Protein AF-X1SWB1-F1 (afdb_monomer)

Foldseek 3Di:
DVVVVVVVVVVVVVVVCVVCVPPPPVDLPVVVCLVCVLVVVLVCCCPPVVDDSVQKDWDDWDDPDSPDIDTDIHGDDDPVRVVVVVVVVVVVVVVVVPD

Secondary structure (DSSP, 8-state):
--HHHHHHHHHHHHHHHHHHTT------HHHHHHHHHHHHHHHHHHHHH---TTSEEEEEEEE-SSS-EEEEEEE---HHHHHHHHHHHHHHHHHHTT-

pLDDT: mean 78.05, std 12.48, range [40.94, 92.06]

Solvent-accessible surface area (backbon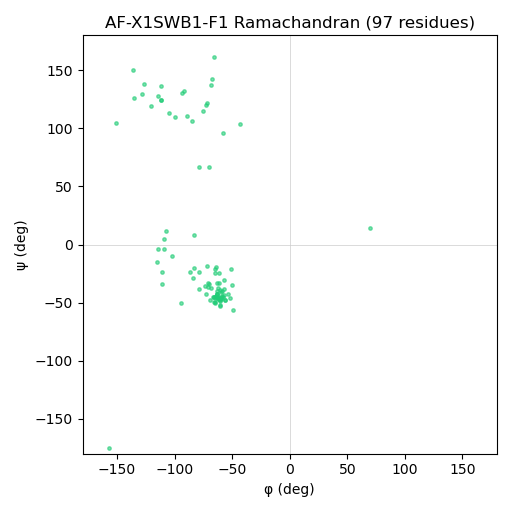e atoms only — not comparable to full-atom values): 5964 Å² total; per-residue (Å²): 124,61,67,58,52,54,51,47,53,49,50,54,50,52,53,51,50,64,77,43,73,84,55,90,57,81,78,58,60,45,59,58,44,65,74,44,40,67,63,51,49,41,52,47,38,35,76,76,67,69,43,64,59,83,34,55,40,81,74,47,80,46,78,78,51,83,87,41,73,49,73,40,71,48,73,57,73,50,74,68,56,45,50,55,49,48,54,50,54,52,58,51,50,69,60,61,79,72,118

Sequence (99 aa):
MFSDFKERIRKEWEQFKLKNQKRIIQKTYSTFFFQYFHNYLKFYLQNFCGFDTNSLKLVAKEKISDDHLFLEYSYYLSPEEMEFFNEFAESFKDTSDGV

Mean predicted aligned error: 12.93 Å

Structure (mmCIF, N/CA/C/O backbone):
data_AF-X1SWB1-F1
#
_entry.id   AF-X1SWB1-F1
#
loop_
_atom_site.group_PDB
_atom_site.id
_atom_site.type_symbol
_atom_site.label_atom_id
_atom_site.label_alt_id
_atom_site.label_comp_id
_atom_site.label_asym_id
_atom_site.label_entity_id
_atom_site.label_seq_id
_atom_site.pdbx_PDB_ins_code
_atom_site.Cartn_x
_atom_site.Cartn_y
_atom_site.Cartn_z
_atom_site.occupancy
_atom_site.B_iso_or_equiv
_atom_site.auth_seq_id
_atom_site.auth_comp_id
_atom_site.auth_asym_id
_atom_site.auth_atom_id
_atom_site.pdbx_PDB_model_num
ATOM 1 N N . MET A 1 1 ? 19.038 5.942 7.014 1.00 60.53 1 MET A N 1
ATOM 2 C CA . MET A 1 1 ? 17.938 5.014 7.389 1.00 60.53 1 MET A CA 1
ATOM 3 C C . MET A 1 1 ? 16.658 5.175 6.559 1.00 60.53 1 MET A C 1
ATOM 5 O O . MET A 1 1 ? 16.056 4.164 6.239 1.00 60.53 1 MET A O 1
ATOM 9 N N . PHE A 1 2 ? 16.256 6.379 6.128 1.00 64.06 2 PHE A N 1
ATOM 10 C CA . PHE A 1 2 ? 15.166 6.551 5.141 1.00 64.06 2 PHE A CA 1
ATOM 11 C C . PHE A 1 2 ? 15.662 7.072 3.777 1.00 64.06 2 PHE A C 1
ATOM 13 O O . PHE A 1 2 ? 15.193 6.641 2.724 1.00 64.06 2 PHE A O 1
ATOM 20 N N . SER A 1 3 ? 16.690 7.926 3.796 1.00 77.19 3 SER A N 1
ATOM 21 C CA . SER A 1 3 ? 17.454 8.355 2.615 1.00 77.19 3 SER A CA 1
ATOM 22 C C . SER A 1 3 ? 17.962 7.170 1.797 1.00 77.19 3 SER A C 1
ATOM 24 O O . SER A 1 3 ? 17.783 7.131 0.586 1.00 77.19 3 SER A O 1
ATOM 26 N N . ASP A 1 4 ? 18.525 6.172 2.474 1.00 77.38 4 ASP A N 1
ATOM 27 C CA . ASP A 1 4 ? 19.163 5.020 1.833 1.00 77.38 4 ASP A CA 1
ATOM 28 C C . ASP A 1 4 ? 18.125 4.104 1.182 1.00 77.38 4 ASP A C 1
ATOM 30 O O . ASP A 1 4 ? 18.371 3.531 0.126 1.00 77.38 4 ASP A O 1
ATOM 34 N N . PHE A 1 5 ? 16.931 4.018 1.774 1.00 69.44 5 PHE A N 1
ATOM 35 C CA . PHE A 1 5 ? 15.802 3.287 1.209 1.00 69.44 5 PHE A CA 1
ATOM 36 C C . PHE A 1 5 ? 15.247 3.982 -0.039 1.00 69.44 5 PHE A C 1
ATOM 38 O O . PHE A 1 5 ? 15.095 3.331 -1.073 1.00 69.44 5 PHE A O 1
ATOM 45 N N . LYS A 1 6 ? 15.020 5.307 0.014 1.00 73.94 6 LYS A N 1
ATOM 46 C CA . LYS A 1 6 ? 14.632 6.087 -1.176 1.00 73.94 6 LYS A CA 1
ATOM 47 C C . LYS A 1 6 ? 15.665 5.949 -2.281 1.00 73.94 6 LYS A C 1
ATOM 49 O O . LYS A 1 6 ? 15.302 5.766 -3.438 1.00 73.94 6 LYS A O 1
ATOM 54 N N . GLU A 1 7 ? 16.941 6.019 -1.922 1.00 87.19 7 GLU A N 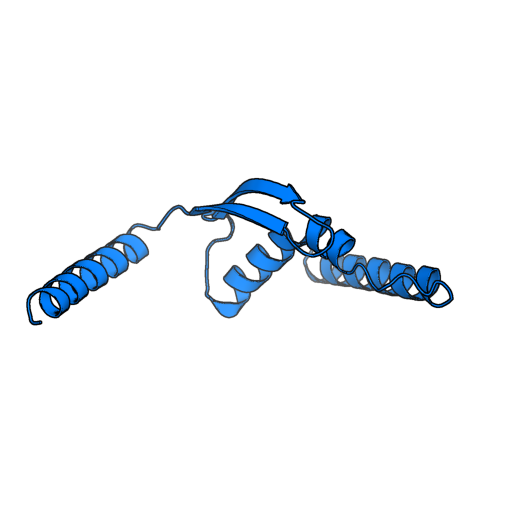1
ATOM 55 C CA . GLU A 1 7 ? 18.023 5.953 -2.891 1.00 87.19 7 GLU A CA 1
ATOM 56 C C . GLU A 1 7 ? 18.159 4.555 -3.495 1.00 87.19 7 GLU A C 1
ATOM 58 O O . GLU A 1 7 ? 18.432 4.423 -4.688 1.00 87.19 7 GLU A O 1
ATOM 63 N N . ARG A 1 8 ? 17.880 3.504 -2.717 1.00 80.75 8 ARG A N 1
ATOM 64 C CA . ARG A 1 8 ? 17.800 2.135 -3.229 1.00 80.75 8 ARG A CA 1
ATOM 65 C C . ARG A 1 8 ? 16.640 1.965 -4.207 1.00 80.75 8 ARG A C 1
ATOM 67 O O . ARG A 1 8 ? 16.876 1.510 -5.322 1.00 80.75 8 ARG A O 1
ATOM 74 N N . ILE A 1 9 ? 15.433 2.407 -3.844 1.00 73.81 9 ILE A N 1
ATOM 75 C CA . ILE A 1 9 ? 14.265 2.374 -4.741 1.00 73.81 9 ILE A CA 1
ATOM 76 C C . ILE A 1 9 ? 14.542 3.172 -6.014 1.00 73.81 9 ILE A C 1
ATOM 78 O O . ILE A 1 9 ? 14.260 2.700 -7.113 1.00 73.81 9 ILE A O 1
ATOM 82 N N . ARG A 1 10 ? 15.135 4.364 -5.889 1.00 79.62 10 ARG A N 1
ATOM 83 C CA . ARG A 1 10 ? 15.492 5.203 -7.036 1.00 79.62 10 ARG A CA 1
ATOM 84 C C . ARG A 1 10 ? 16.458 4.477 -7.967 1.00 79.62 10 ARG A C 1
ATOM 86 O O . ARG A 1 10 ? 16.225 4.441 -9.169 1.00 79.62 10 ARG A O 1
ATOM 93 N N . LYS A 1 11 ? 17.506 3.851 -7.426 1.00 88.38 11 LYS A N 1
ATOM 94 C CA . LYS A 1 11 ? 18.476 3.075 -8.216 1.00 88.38 11 LYS A CA 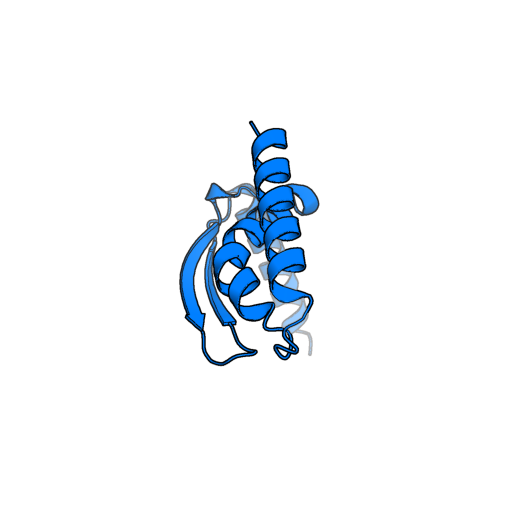1
ATOM 95 C C . LYS A 1 11 ? 17.840 1.864 -8.895 1.00 88.38 11 LYS A C 1
ATOM 97 O O . LYS A 1 11 ? 18.080 1.650 -10.081 1.00 88.38 11 LYS A O 1
ATOM 102 N N . GLU A 1 12 ? 17.017 1.101 -8.179 1.00 80.44 12 GLU A N 1
ATOM 103 C CA . GLU A 1 12 ? 16.277 -0.038 -8.736 1.00 80.44 12 GLU A CA 1
ATOM 104 C C . GLU A 1 12 ? 15.334 0.416 -9.867 1.00 80.44 12 GLU A C 1
ATOM 106 O O . GLU A 1 12 ? 15.270 -0.219 -10.922 1.00 80.44 12 GLU A O 1
ATOM 111 N N . TRP A 1 13 ? 14.686 1.572 -9.701 1.00 76.12 13 TRP A N 1
ATOM 112 C CA . TRP A 1 13 ? 13.817 2.186 -10.703 1.00 76.12 13 TRP A CA 1
ATOM 113 C C . TRP A 1 13 ? 14.567 2.644 -11.959 1.00 76.12 13 TRP A C 1
ATOM 115 O O . TRP A 1 13 ? 14.135 2.369 -13.080 1.00 76.12 13 TRP A O 1
ATOM 125 N N . GLU A 1 14 ? 15.715 3.305 -11.800 1.00 84.94 14 GLU A N 1
ATOM 126 C CA . GLU A 1 14 ? 16.550 3.713 -12.935 1.00 84.94 14 GLU A CA 1
ATOM 127 C C . GLU A 1 14 ? 17.080 2.502 -13.712 1.00 84.94 14 GLU A C 1
ATOM 129 O O . GLU A 1 14 ? 17.011 2.472 -14.943 1.00 84.94 14 GLU A O 1
ATOM 134 N N . GLN A 1 15 ? 17.534 1.458 -13.012 1.00 82.62 15 GLN A N 1
ATOM 135 C CA . GLN A 1 15 ? 17.975 0.216 -13.651 1.00 82.62 15 GLN A CA 1
ATOM 136 C C . GLN A 1 15 ? 16.837 -0.489 -14.393 1.00 82.62 15 GLN A C 1
ATOM 138 O O . GLN A 1 15 ? 17.045 -1.003 -15.495 1.00 82.62 15 GLN A O 1
ATOM 143 N N . PHE A 1 16 ? 15.635 -0.501 -13.817 1.00 74.44 16 PHE A N 1
ATOM 144 C CA . PHE A 1 16 ? 14.448 -1.038 -14.469 1.00 74.44 16 PHE A CA 1
ATOM 145 C C . PHE A 1 16 ? 14.118 -0.271 -15.757 1.00 74.44 16 PHE A C 1
ATOM 147 O O . PHE A 1 16 ? 13.914 -0.897 -16.798 1.00 74.44 16 PHE A O 1
ATOM 154 N N . LYS A 1 17 ? 14.131 1.068 -15.730 1.00 74.19 17 LYS A N 1
ATOM 155 C CA . LYS A 1 17 ? 13.896 1.897 -16.924 1.00 74.19 17 LYS A CA 1
ATOM 156 C C . LYS A 1 17 ? 14.931 1.626 -18.015 1.00 74.19 17 LYS A C 1
ATOM 158 O O . LYS A 1 17 ? 14.545 1.379 -19.155 1.00 74.19 17 LYS A O 1
ATOM 163 N N . LEU A 1 18 ? 16.220 1.607 -17.667 1.00 80.50 18 LEU A N 1
ATOM 164 C CA . LEU A 1 18 ? 17.315 1.345 -18.609 1.00 80.50 18 LEU A CA 1
ATOM 165 C C . LEU A 1 18 ? 17.190 -0.033 -19.271 1.00 80.50 18 LEU A C 1
ATOM 167 O O . LEU A 1 18 ? 17.296 -0.145 -20.491 1.00 80.50 18 LEU A O 1
ATOM 171 N N . LYS A 1 19 ? 16.893 -1.081 -18.490 1.00 72.38 19 LYS A N 1
ATOM 172 C CA . LYS A 1 19 ? 16.719 -2.450 -19.009 1.00 72.38 19 LYS A CA 1
ATOM 173 C C . LYS A 1 19 ? 15.512 -2.601 -19.941 1.00 72.38 19 LYS A C 1
ATOM 175 O O . LYS A 1 19 ? 15.510 -3.498 -20.779 1.00 72.38 19 LYS A O 1
ATOM 180 N N . ASN A 1 20 ? 14.501 -1.741 -19.815 1.00 65.56 20 ASN A N 1
ATOM 181 C CA . ASN A 1 20 ? 13.242 -1.858 -20.554 1.00 65.56 20 ASN A CA 1
ATOM 182 C C . ASN A 1 20 ? 13.045 -0.780 -21.638 1.00 65.56 20 ASN A C 1
ATOM 184 O O . ASN A 1 20 ? 12.016 -0.787 -22.301 1.00 65.56 20 ASN A O 1
ATOM 188 N N . GLN A 1 21 ? 14.033 0.090 -21.895 1.00 66.94 21 GLN A N 1
ATOM 189 C CA . GLN A 1 21 ? 13.952 1.164 -22.904 1.00 66.94 21 GLN A CA 1
ATOM 190 C C . GLN A 1 21 ? 13.651 0.686 -24.338 1.00 66.94 21 GLN A C 1
ATOM 192 O O . GLN A 1 21 ? 13.047 1.427 -25.106 1.00 66.94 21 GLN A O 1
ATOM 197 N N . LYS A 1 22 ? 14.077 -0.529 -24.715 1.00 59.34 22 LYS A N 1
ATOM 198 C CA . LYS A 1 22 ? 13.926 -1.076 -26.083 1.00 59.34 22 LYS A CA 1
ATOM 199 C C . LYS A 1 22 ? 12.791 -2.086 -26.235 1.00 59.34 22 LYS A C 1
ATOM 201 O O . LYS A 1 22 ? 12.466 -2.494 -27.346 1.00 59.34 22 LYS A O 1
ATOM 206 N N . ARG A 1 23 ? 12.208 -2.524 -25.124 1.00 54.50 23 ARG A N 1
ATOM 207 C CA . ARG A 1 23 ? 11.075 -3.438 -25.124 1.00 54.50 23 ARG A CA 1
ATOM 208 C C . ARG A 1 23 ? 9.822 -2.576 -25.183 1.00 54.50 23 ARG A C 1
ATOM 210 O O . ARG A 1 23 ? 9.497 -1.917 -24.200 1.00 54.50 23 ARG A O 1
ATOM 217 N N . ILE A 1 24 ? 9.097 -2.602 -26.301 1.00 51.81 24 ILE A N 1
ATOM 218 C CA . ILE A 1 24 ? 7.690 -2.174 -26.322 1.00 51.81 24 ILE A CA 1
ATOM 219 C C . ILE A 1 24 ? 6.902 -3.249 -25.555 1.00 51.81 24 ILE A C 1
ATOM 221 O O . ILE A 1 24 ? 6.162 -4.044 -26.118 1.00 51.81 24 ILE A O 1
ATOM 225 N N . ILE A 1 25 ? 7.148 -3.342 -24.248 1.00 50.31 25 ILE A N 1
ATOM 226 C CA . ILE A 1 25 ? 6.206 -3.934 -23.316 1.00 50.31 25 ILE A CA 1
ATOM 227 C C . ILE A 1 25 ? 5.155 -2.847 -23.173 1.00 50.31 25 ILE A C 1
ATOM 229 O O . ILE A 1 25 ? 5.465 -1.746 -22.712 1.00 50.31 25 ILE A O 1
ATOM 233 N N . GLN A 1 26 ? 3.939 -3.129 -23.622 1.00 48.81 26 GLN A N 1
ATOM 234 C CA . GLN A 1 26 ? 2.739 -2.408 -23.213 1.00 48.81 26 GLN A CA 1
ATOM 235 C C . GLN A 1 26 ? 2.852 -2.224 -21.694 1.00 48.81 26 GLN A C 1
ATOM 237 O O . GLN A 1 26 ? 2.842 -3.208 -20.965 1.00 48.81 26 GLN A O 1
ATOM 242 N N . LYS A 1 27 ? 3.204 -1.013 -21.242 1.00 47.56 27 LYS A N 1
ATOM 243 C CA . LYS A 1 27 ? 3.910 -0.801 -19.970 1.00 47.56 27 LYS A CA 1
ATOM 244 C C . LYS A 1 27 ? 3.120 -1.369 -18.790 1.00 47.56 27 LYS A C 1
ATOM 246 O O . LYS A 1 27 ? 2.290 -0.677 -18.209 1.00 47.56 27 LYS A O 1
ATOM 251 N N . THR A 1 28 ? 3.437 -2.585 -18.366 1.00 51.94 28 THR A N 1
ATOM 252 C CA . THR A 1 28 ? 2.901 -3.180 -17.145 1.00 51.94 28 THR A CA 1
ATOM 253 C C . THR A 1 28 ? 3.660 -2.604 -15.953 1.00 51.94 28 THR A C 1
ATOM 255 O O . THR A 1 28 ? 4.387 -3.301 -15.245 1.00 51.94 28 THR A O 1
ATOM 258 N N . TYR A 1 29 ? 3.476 -1.299 -15.702 1.00 56.81 29 TYR A N 1
ATOM 259 C CA . TYR A 1 29 ? 3.692 -0.717 -14.372 1.00 56.81 29 TYR A CA 1
ATOM 260 C C . TYR A 1 29 ? 2.937 -1.528 -13.306 1.00 56.81 29 TYR A C 1
ATOM 262 O O . TYR A 1 29 ? 3.323 -1.519 -12.140 1.00 56.81 29 TYR A O 1
ATOM 270 N N . SER A 1 30 ? 1.919 -2.288 -13.723 1.00 62.69 30 SER A N 1
ATOM 271 C CA . SER A 1 30 ? 1.199 -3.269 -12.930 1.00 62.69 30 SER A CA 1
ATOM 272 C C . SER A 1 30 ? 2.093 -4.265 -12.199 1.00 62.69 30 SER A C 1
ATOM 274 O O . SER A 1 30 ? 1.762 -4.555 -11.066 1.00 62.69 30 SER A O 1
ATOM 276 N N . THR A 1 31 ? 3.243 -4.732 -12.707 1.00 71.00 31 THR A N 1
ATOM 277 C CA . THR A 1 31 ? 4.092 -5.659 -11.915 1.00 71.00 31 THR A CA 1
ATOM 278 C C . THR A 1 31 ? 4.810 -4.952 -10.765 1.00 71.00 31 THR A C 1
ATOM 280 O O . THR A 1 31 ? 4.865 -5.477 -9.653 1.0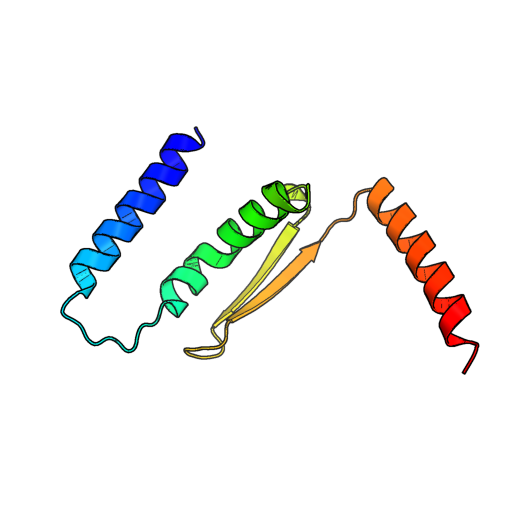0 71.00 31 THR A O 1
ATOM 283 N N . PHE A 1 32 ? 5.343 -3.752 -11.013 1.00 74.25 32 PHE A N 1
ATOM 284 C CA . PHE A 1 32 ? 5.982 -2.946 -9.972 1.00 74.25 32 PHE A CA 1
ATOM 285 C C . PHE A 1 32 ? 4.953 -2.526 -8.919 1.00 74.25 32 PHE A C 1
ATOM 287 O O . PHE A 1 32 ? 5.151 -2.763 -7.731 1.00 74.25 32 PHE A O 1
ATOM 294 N N . PHE A 1 33 ? 3.816 -1.970 -9.343 1.00 74.38 33 PHE A N 1
ATOM 295 C CA . PHE A 1 33 ? 2.750 -1.611 -8.415 1.00 74.38 33 PHE A CA 1
ATOM 296 C C . PHE A 1 33 ? 2.193 -2.841 -7.713 1.00 74.38 33 PHE A C 1
ATOM 298 O O . PHE A 1 33 ? 2.090 -2.820 -6.496 1.00 74.38 33 PHE A O 1
ATOM 305 N N . PHE A 1 34 ? 1.972 -3.950 -8.418 1.00 77.94 34 PHE A N 1
ATOM 306 C CA . PHE A 1 34 ? 1.626 -5.214 -7.782 1.00 77.94 34 PHE A CA 1
ATOM 307 C C . PHE A 1 34 ? 2.593 -5.499 -6.651 1.00 77.94 34 PHE A C 1
ATOM 309 O O . PHE A 1 34 ? 2.158 -5.580 -5.519 1.00 77.94 34 PHE A O 1
ATOM 316 N N . GLN A 1 35 ? 3.901 -5.539 -6.875 1.00 81.25 35 GLN A N 1
ATOM 317 C CA . GLN A 1 35 ? 4.855 -5.868 -5.817 1.00 81.25 35 GLN A CA 1
ATOM 318 C C . GLN A 1 35 ? 4.889 -4.843 -4.673 1.00 81.25 35 GLN A C 1
ATOM 320 O O . GLN A 1 35 ? 4.817 -5.250 -3.512 1.00 81.25 35 GLN A O 1
ATOM 325 N N . TYR A 1 36 ? 4.930 -3.545 -4.974 1.00 85.38 36 TYR A N 1
ATOM 326 C CA . TYR A 1 36 ? 5.315 -2.511 -4.007 1.00 85.38 36 TYR A CA 1
ATOM 327 C C . TYR A 1 36 ? 4.179 -1.596 -3.530 1.00 85.38 36 TYR A C 1
ATOM 329 O O . TYR A 1 36 ? 4.413 -0.781 -2.636 1.00 85.38 36 TYR A O 1
ATOM 337 N N . PHE A 1 37 ? 2.959 -1.724 -4.064 1.00 86.38 37 PHE A N 1
ATOM 338 C CA . PHE A 1 37 ? 1.858 -0.799 -3.766 1.00 86.38 37 PHE A CA 1
ATOM 339 C C . PHE A 1 37 ? 1.542 -0.707 -2.276 1.00 86.38 37 PHE A C 1
ATOM 341 O O . PHE A 1 37 ? 1.325 0.389 -1.784 1.00 86.38 37 PHE A O 1
ATOM 348 N N . HIS A 1 38 ? 1.600 -1.814 -1.530 1.00 89.56 38 HIS A N 1
ATOM 349 C CA . HIS A 1 38 ? 1.382 -1.785 -0.081 1.00 89.56 38 HIS A CA 1
ATOM 350 C C . HIS A 1 38 ? 2.335 -0.824 0.647 1.00 89.56 38 HIS A C 1
ATOM 352 O O . HIS A 1 38 ? 1.908 0.007 1.445 1.00 89.56 38 HIS A O 1
ATOM 358 N N . ASN A 1 39 ? 3.631 -0.911 0.340 1.00 88.75 39 ASN A N 1
ATOM 359 C CA . ASN A 1 39 ? 4.649 -0.070 0.967 1.00 88.75 39 ASN A CA 1
ATOM 360 C C . ASN A 1 39 ? 4.500 1.388 0.530 1.00 88.75 39 ASN A C 1
ATOM 362 O O . ASN A 1 39 ? 4.681 2.298 1.334 1.00 88.75 39 ASN A O 1
ATOM 366 N N . TYR A 1 40 ? 4.147 1.601 -0.739 1.00 87.50 40 TYR A N 1
ATOM 367 C CA . TYR A 1 40 ? 3.859 2.930 -1.263 1.00 87.50 40 TYR A CA 1
ATOM 368 C C . TYR A 1 40 ? 2.638 3.558 -0.576 1.00 87.50 40 TYR A C 1
ATOM 370 O O . TYR A 1 40 ? 2.708 4.706 -0.146 1.00 87.50 40 TYR A O 1
ATOM 378 N N . LEU A 1 41 ? 1.557 2.794 -0.407 1.00 88.00 41 LEU A N 1
ATOM 379 C CA . LEU A 1 41 ? 0.341 3.228 0.271 1.00 88.00 41 LEU A CA 1
ATOM 380 C C . LEU A 1 41 ? 0.616 3.569 1.738 1.00 88.00 41 LEU A C 1
ATOM 382 O O . LEU A 1 41 ? 0.235 4.645 2.184 1.00 88.00 41 LEU A O 1
ATOM 386 N N . LYS A 1 42 ? 1.337 2.706 2.469 1.00 89.12 42 LYS A N 1
ATOM 387 C CA . LYS A 1 42 ? 1.755 2.988 3.854 1.00 89.12 42 LYS A CA 1
ATOM 388 C C . LYS A 1 42 ? 2.545 4.283 3.955 1.00 89.12 42 LYS A C 1
ATOM 390 O O . LYS A 1 42 ? 2.250 5.123 4.798 1.00 89.12 42 LYS A O 1
ATOM 395 N N . PHE A 1 43 ? 3.521 4.456 3.068 1.00 88.06 43 PHE A N 1
ATOM 396 C CA . PHE A 1 43 ? 4.317 5.671 3.018 1.00 88.06 43 PHE A CA 1
ATOM 397 C C . PHE A 1 43 ? 3.447 6.909 2.757 1.00 88.06 43 PHE A C 1
ATOM 399 O O . PHE A 1 43 ? 3.589 7.913 3.452 1.00 88.06 43 PHE A O 1
ATOM 406 N N . TYR A 1 44 ? 2.534 6.837 1.787 1.00 87.50 44 TYR A N 1
ATOM 407 C CA . TYR A 1 44 ? 1.631 7.935 1.461 1.00 87.50 44 TYR A CA 1
ATOM 408 C C . TYR A 1 44 ? 0.737 8.312 2.651 1.00 87.50 44 TYR A C 1
ATOM 410 O O . TYR A 1 44 ? 0.748 9.464 3.078 1.00 87.50 44 TYR A O 1
ATOM 418 N N . LEU A 1 45 ? 0.032 7.341 3.235 1.00 86.25 45 LEU A N 1
ATOM 419 C CA . LEU A 1 45 ? -0.884 7.580 4.353 1.00 86.25 45 LEU A CA 1
ATOM 420 C C . LEU A 1 45 ? -0.158 8.174 5.565 1.00 86.25 45 LEU A C 1
ATOM 422 O O . LEU A 1 45 ? -0.640 9.130 6.166 1.00 86.25 45 LEU A O 1
ATOM 426 N N . GLN A 1 46 ? 1.041 7.684 5.877 1.00 86.62 46 GLN A N 1
ATOM 427 C CA . GLN A 1 46 ? 1.832 8.228 6.977 1.00 86.62 46 GLN A CA 1
ATOM 428 C C . GLN A 1 46 ? 2.248 9.685 6.742 1.00 86.62 46 GLN A C 1
ATOM 430 O O . GLN A 1 46 ? 2.172 10.507 7.648 1.00 86.62 46 GLN A O 1
ATOM 435 N N . ASN A 1 47 ? 2.714 10.014 5.534 1.00 86.81 47 ASN A N 1
ATOM 436 C CA . ASN A 1 47 ? 3.318 11.324 5.268 1.00 86.81 47 ASN A CA 1
ATOM 437 C C . ASN A 1 47 ? 2.287 12.408 4.950 1.00 86.81 47 ASN A C 1
ATOM 439 O O . ASN A 1 47 ? 2.559 13.578 5.201 1.00 86.81 47 ASN A O 1
ATOM 443 N N . PHE A 1 48 ? 1.141 12.037 4.379 1.00 85.50 48 PHE A N 1
ATOM 444 C CA . PHE A 1 48 ? 0.136 12.998 3.919 1.00 85.50 48 PHE A CA 1
ATOM 445 C C . PHE A 1 48 ? -1.144 12.986 4.751 1.00 85.50 48 PHE A C 1
ATOM 447 O O . PHE A 1 48 ? -1.836 13.997 4.786 1.00 85.50 48 PHE A O 1
ATOM 454 N N . CYS A 1 49 ? -1.448 11.878 5.429 1.00 81.50 49 CYS A N 1
ATOM 455 C CA . CYS A 1 49 ? -2.661 11.737 6.234 1.00 81.50 49 CYS A CA 1
ATOM 456 C C . CYS A 1 49 ? -2.362 11.588 7.733 1.00 81.50 49 CYS A C 1
ATOM 458 O O . CYS A 1 49 ? -3.296 11.520 8.520 1.00 81.50 49 CYS A O 1
ATOM 460 N N . GLY A 1 50 ? -1.086 11.523 8.137 1.00 79.12 50 GLY A N 1
ATOM 461 C CA . GLY A 1 50 ? -0.694 11.355 9.541 1.00 79.12 50 GLY A CA 1
ATOM 462 C C . GLY A 1 50 ? -1.002 9.971 10.123 1.00 79.12 50 GLY A C 1
ATOM 463 O O . GLY A 1 50 ? -0.946 9.806 11.335 1.00 79.12 50 GLY A O 1
ATOM 464 N N . PHE A 1 51 ? -1.313 8.983 9.277 1.00 82.12 51 PHE A N 1
ATOM 465 C CA . PHE A 1 51 ? -1.696 7.638 9.714 1.00 82.12 51 PHE A CA 1
ATOM 466 C C . PHE A 1 51 ? -0.534 6.888 10.372 1.00 82.12 51 PHE A C 1
ATOM 468 O O . PHE A 1 51 ? 0.597 6.901 9.868 1.00 82.12 51 PHE A O 1
ATOM 475 N N . ASP A 1 52 ? -0.835 6.116 11.418 1.00 83.81 52 ASP A N 1
ATOM 476 C CA . ASP A 1 52 ? 0.094 5.099 11.906 1.00 83.81 52 ASP A CA 1
ATOM 477 C C . ASP A 1 52 ? 0.140 3.912 10.930 1.00 83.81 52 ASP A C 1
ATOM 479 O O . ASP A 1 52 ? -0.838 3.213 10.661 1.00 83.81 52 ASP A O 1
ATOM 483 N N . THR A 1 53 ? 1.329 3.647 10.393 1.00 80.56 53 THR A N 1
ATOM 484 C CA . THR A 1 53 ? 1.574 2.519 9.487 1.00 80.56 53 THR A CA 1
ATOM 485 C C . THR A 1 53 ? 1.377 1.142 10.122 1.00 80.56 53 THR A C 1
ATOM 487 O O . THR A 1 53 ? 1.220 0.162 9.384 1.00 80.56 53 THR A O 1
ATOM 490 N N . ASN A 1 54 ? 1.400 1.043 11.454 1.00 84.69 54 ASN A N 1
ATOM 491 C CA . ASN A 1 54 ? 1.135 -0.201 12.177 1.00 84.69 54 ASN A CA 1
ATOM 492 C C . ASN A 1 54 ? -0.362 -0.508 12.269 1.00 84.69 54 ASN A C 1
ATOM 494 O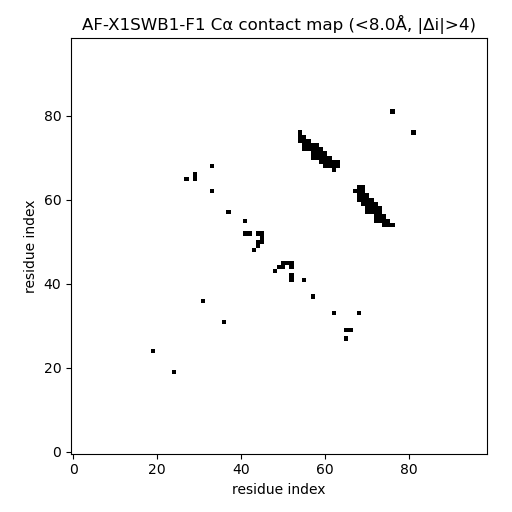 O . ASN A 1 54 ? -0.735 -1.678 12.353 1.00 84.69 54 ASN A O 1
ATOM 498 N N . SER A 1 55 ? -1.207 0.516 12.156 1.00 86.19 55 SER A N 1
ATOM 499 C CA . SER A 1 55 ? -2.662 0.380 12.162 1.00 86.19 55 SER A CA 1
ATOM 500 C C . SER A 1 55 ? -3.211 -0.243 10.880 1.00 86.19 55 SER A C 1
ATOM 502 O O . SER A 1 55 ? -4.320 -0.769 10.880 1.00 86.19 55 SER A O 1
ATOM 504 N N . LEU A 1 56 ? -2.440 -0.240 9.783 1.00 89.06 56 LEU A N 1
ATOM 505 C CA . LEU A 1 56 ? -2.849 -0.809 8.499 1.00 89.06 56 LEU A CA 1
ATOM 506 C C . LEU A 1 56 ? -2.165 -2.156 8.223 1.00 89.06 56 LEU A C 1
ATOM 508 O O . LEU A 1 56 ? -0.958 -2.237 7.948 1.00 89.06 56 LEU A O 1
ATOM 512 N N . LYS A 1 57 ? -2.960 -3.225 8.196 1.00 90.25 57 LYS A N 1
ATOM 513 C CA . LYS A 1 57 ? -2.505 -4.582 7.885 1.00 90.25 57 LYS A CA 1
ATOM 514 C C . LYS A 1 57 ? -3.082 -5.045 6.553 1.00 90.25 57 LYS A C 1
ATOM 516 O O . LYS A 1 57 ? -4.292 -5.068 6.370 1.00 90.25 57 LYS A O 1
ATOM 521 N N . LEU A 1 58 ? -2.207 -5.438 5.630 1.00 90.88 58 LEU A N 1
ATOM 522 C CA . LEU A 1 58 ? -2.617 -6.086 4.386 1.00 90.88 58 LEU A CA 1
ATOM 523 C C . LEU A 1 58 ? -3.094 -7.512 4.694 1.00 90.88 58 LEU A C 1
ATOM 525 O O . LEU A 1 58 ? -2.328 -8.302 5.246 1.00 90.88 58 LEU A O 1
ATOM 529 N N . VAL A 1 59 ? -4.341 -7.814 4.345 1.00 91.62 59 VAL A N 1
ATOM 530 C CA . VAL A 1 59 ? -4.979 -9.126 4.534 1.00 91.62 59 VAL A CA 1
ATOM 531 C C . VAL A 1 59 ? -4.845 -9.961 3.270 1.00 91.62 59 VAL A C 1
ATOM 533 O O . VAL A 1 59 ? -4.351 -11.084 3.328 1.00 91.62 59 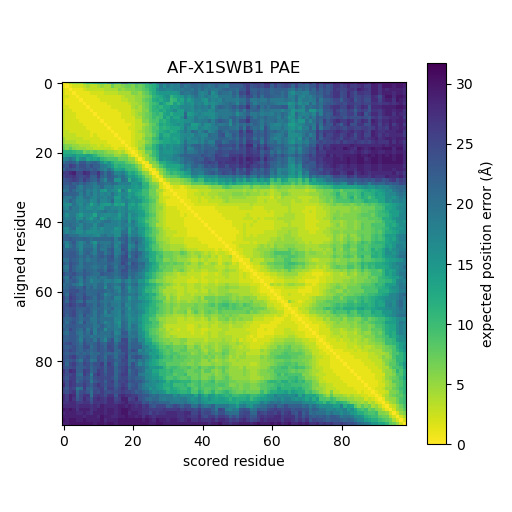VAL A O 1
ATOM 536 N N . ALA A 1 60 ? -5.216 -9.386 2.126 1.00 88.56 60 ALA A N 1
ATOM 537 C CA . ALA A 1 60 ? -5.193 -10.067 0.839 1.00 88.56 60 ALA A CA 1
ATOM 538 C C . ALA A 1 60 ? -4.605 -9.174 -0.251 1.00 88.56 60 ALA A C 1
ATOM 540 O O . ALA A 1 60 ? -4.688 -7.944 -0.204 1.00 88.56 60 ALA A O 1
ATOM 541 N N . LYS A 1 61 ? -3.985 -9.816 -1.239 1.00 90.06 61 LYS A N 1
ATOM 542 C CA . LYS A 1 61 ? -3.371 -9.160 -2.388 1.00 90.06 61 LYS A CA 1
ATOM 543 C C . LYS A 1 61 ? -3.417 -10.090 -3.585 1.00 90.06 61 LYS A C 1
ATOM 545 O O . LYS A 1 61 ? -2.618 -11.021 -3.681 1.00 90.06 61 LYS A O 1
ATOM 550 N N . GLU A 1 62 ? -4.318 -9.800 -4.508 1.00 86.12 62 GLU A N 1
ATOM 551 C CA . GLU A 1 62 ? -4.626 -10.680 -5.627 1.00 86.12 62 GLU A CA 1
ATOM 552 C C . GLU A 1 62 ? -4.558 -9.922 -6.948 1.00 86.12 62 GLU A C 1
ATOM 554 O O . GLU A 1 62 ? -5.131 -8.844 -7.113 1.00 86.12 62 GLU A O 1
ATOM 559 N N . LYS A 1 63 ? -3.827 -10.487 -7.913 1.00 83.00 63 LYS A N 1
ATOM 560 C CA . LYS A 1 63 ? -3.823 -9.979 -9.283 1.00 83.00 63 LYS A CA 1
ATOM 561 C C . LYS A 1 63 ? -5.020 -10.593 -10.005 1.00 83.00 63 LYS A C 1
ATOM 563 O O . LYS A 1 63 ? -4.978 -11.773 -10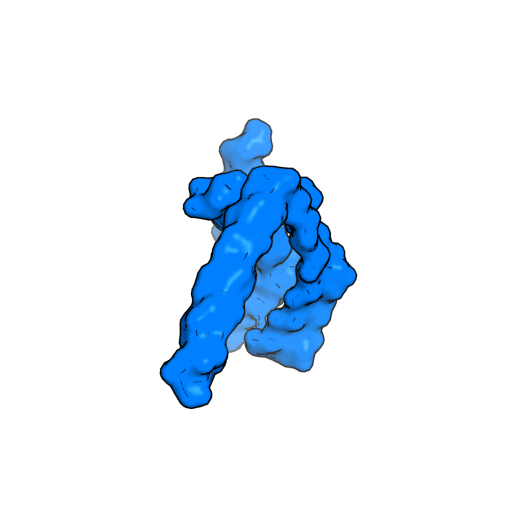.338 1.00 83.00 63 LYS A O 1
ATOM 568 N N . ILE A 1 64 ? -6.054 -9.791 -10.244 1.00 82.12 64 ILE A N 1
ATOM 569 C CA . ILE A 1 64 ? -7.271 -10.224 -10.943 1.00 82.12 64 ILE A CA 1
ATOM 570 C C . ILE A 1 64 ? -7.026 -10.257 -12.460 1.00 82.12 64 ILE A C 1
ATOM 572 O O . ILE A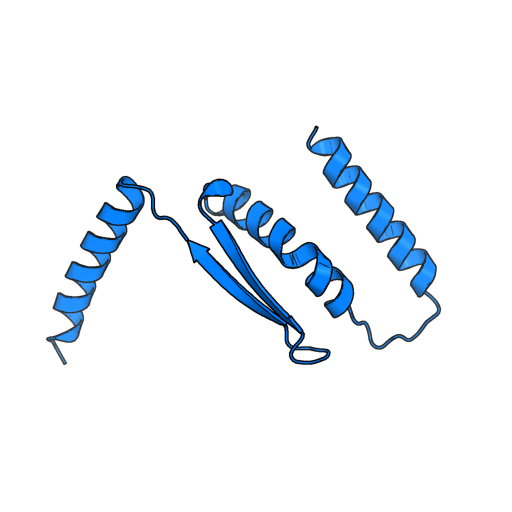 1 64 ? -7.470 -11.168 -13.152 1.00 82.12 64 ILE A O 1
ATOM 576 N N . SER A 1 65 ? -6.269 -9.288 -12.980 1.00 77.69 65 SER A N 1
ATOM 577 C CA . SER A 1 65 ? -5.894 -9.187 -14.396 1.00 77.69 65 SER A CA 1
ATOM 578 C C . SER A 1 65 ? -4.619 -8.351 -14.558 1.00 77.69 65 SER A C 1
ATOM 580 O O . SER A 1 65 ? -3.979 -7.962 -13.579 1.00 77.69 65 SER A O 1
ATOM 582 N N . ASP A 1 66 ? -4.204 -8.072 -15.795 1.00 69.38 66 ASP A N 1
ATOM 583 C CA . ASP A 1 66 ? -3.032 -7.227 -16.059 1.00 69.38 66 ASP A CA 1
ATOM 584 C C . ASP A 1 66 ? -3.193 -5.766 -15.617 1.00 69.38 66 ASP A C 1
ATOM 586 O O . ASP A 1 66 ? -2.185 -5.091 -15.383 1.00 69.38 66 ASP A O 1
ATOM 590 N N . ASP A 1 67 ? -4.433 -5.309 -15.461 1.00 73.62 67 ASP A N 1
ATOM 591 C CA . ASP A 1 67 ? -4.829 -3.956 -15.073 1.00 73.62 67 ASP A CA 1
ATOM 592 C C . ASP A 1 67 ? -5.550 -3.876 -13.714 1.00 73.62 67 ASP A C 1
ATOM 594 O O . ASP A 1 67 ? -5.599 -2.795 -13.130 1.00 73.62 67 ASP A O 1
ATOM 598 N N . HIS A 1 68 ? -6.029 -4.996 -13.160 1.00 75.38 68 HIS A N 1
ATOM 599 C CA . HIS A 1 68 ? -6.744 -5.020 -11.883 1.00 75.38 68 HIS A CA 1
ATOM 600 C C . HIS A 1 68 ? -5.945 -5.721 -10.781 1.00 75.38 68 HIS A C 1
ATOM 602 O O . HIS A 1 68 ? -5.565 -6.893 -10.878 1.00 75.38 68 HIS A O 1
ATOM 608 N N . LEU A 1 69 ? -5.745 -4.988 -9.687 1.00 82.25 69 LEU A N 1
ATOM 609 C CA . LEU A 1 69 ? -5.149 -5.468 -8.448 1.00 82.25 69 LEU A CA 1
ATOM 610 C C . LEU A 1 69 ? -6.152 -5.289 -7.313 1.00 82.25 69 LEU A C 1
ATOM 612 O O . LEU A 1 69 ? -6.533 -4.165 -6.993 1.00 82.25 69 LEU A O 1
ATOM 616 N N . PHE A 1 70 ? -6.537 -6.398 -6.696 1.00 84.75 70 PHE A N 1
ATOM 617 C CA . PHE A 1 70 ? -7.359 -6.404 -5.499 1.00 84.75 70 PHE A CA 1
ATOM 618 C C . PHE A 1 70 ? -6.469 -6.414 -4.254 1.00 84.75 70 PHE A C 1
ATOM 620 O O . PHE A 1 70 ? -5.514 -7.190 -4.157 1.00 84.75 70 PHE A O 1
ATOM 627 N N . LEU A 1 71 ? -6.769 -5.529 -3.307 1.00 90.00 71 LEU A N 1
ATOM 628 C CA . LEU A 1 71 ? -6.060 -5.399 -2.040 1.00 90.00 71 LEU A CA 1
ATOM 629 C C . LEU A 1 71 ? -7.091 -5.264 -0.931 1.00 90.00 71 LEU A C 1
ATOM 631 O O . LEU A 1 71 ? -7.922 -4.360 -0.971 1.00 90.00 71 LEU A O 1
ATOM 635 N N . GLU A 1 72 ? -6.988 -6.119 0.074 1.00 90.75 72 GLU A N 1
ATOM 636 C CA . GLU A 1 72 ? -7.834 -6.057 1.257 1.00 90.75 72 GLU A CA 1
ATOM 637 C C . GLU A 1 72 ? -6.998 -5.665 2.467 1.00 90.75 72 GLU A C 1
ATOM 639 O O . GLU A 1 72 ? -5.893 -6.178 2.675 1.00 90.75 72 GLU A O 1
ATOM 644 N N . TYR A 1 73 ? -7.538 -4.757 3.272 1.00 92.06 73 TYR A N 1
ATOM 645 C CA . TYR A 1 73 ? -6.872 -4.209 4.439 1.00 92.06 73 TYR A CA 1
ATOM 646 C C . TYR A 1 73 ? -7.742 -4.346 5.678 1.00 92.06 73 TYR A C 1
ATOM 648 O O . TYR A 1 73 ? -8.930 -4.041 5.647 1.00 92.06 73 TYR A O 1
ATOM 656 N N . SER A 1 74 ? -7.115 -4.714 6.790 1.00 91.25 74 SER A N 1
ATOM 657 C CA . SER A 1 74 ? -7.647 -4.422 8.115 1.00 91.25 74 SER A CA 1
ATOM 658 C C . SER A 1 74 ? -7.034 -3.117 8.598 1.00 91.25 74 SER A C 1
ATOM 660 O O . SER A 1 74 ? -5.809 -2.952 8.549 1.00 91.25 74 SER A O 1
ATOM 662 N N . TYR A 1 75 ? -7.888 -2.209 9.063 1.00 88.31 75 TYR A N 1
ATOM 663 C CA . TYR A 1 75 ? -7.477 -0.971 9.707 1.00 88.31 75 TYR A CA 1
ATOM 664 C C . TYR A 1 75 ? -7.901 -0.982 11.174 1.00 88.31 75 TYR A C 1
ATOM 666 O O . TYR A 1 75 ? -9.062 -1.248 11.480 1.00 88.31 75 TYR A O 1
ATOM 674 N N . TYR A 1 76 ? -6.949 -0.725 12.066 1.00 88.06 76 TYR A N 1
ATOM 675 C CA . TYR A 1 76 ? -7.189 -0.586 13.497 1.00 88.06 76 TYR A CA 1
ATOM 676 C C . TYR A 1 76 ? -7.257 0.897 13.845 1.00 88.06 76 TYR A C 1
ATOM 678 O O . TYR A 1 76 ? -6.239 1.582 13.798 1.00 88.06 76 TYR A O 1
ATOM 686 N N . LEU A 1 77 ? -8.453 1.373 14.184 1.00 85.44 77 LEU A N 1
ATOM 687 C CA . LEU A 1 77 ? -8.657 2.746 14.637 1.00 85.44 77 LEU A CA 1
ATOM 688 C C . LEU A 1 77 ? -8.003 2.946 16.007 1.00 85.44 77 LEU A C 1
ATOM 690 O O . LEU A 1 77 ? -8.138 2.092 16.891 1.00 85.44 77 LEU A O 1
ATOM 694 N N . SER A 1 78 ? -7.324 4.075 16.193 1.00 84.50 78 SER A N 1
ATOM 695 C CA . SER A 1 78 ? -6.979 4.537 17.536 1.00 84.50 78 SER A CA 1
ATOM 696 C C . SER A 1 78 ? -8.253 4.905 18.315 1.00 84.50 78 SER A C 1
ATOM 698 O O . SER A 1 78 ? -9.305 5.129 17.708 1.00 84.50 78 SER A O 1
ATOM 700 N N . PRO A 1 79 ? -8.193 4.989 19.656 1.00 87.06 79 PRO A N 1
ATOM 701 C CA . PRO A 1 79 ? -9.318 5.478 20.448 1.00 87.06 79 PRO A CA 1
ATOM 702 C C . PRO A 1 79 ? -9.814 6.853 19.983 1.00 87.06 79 PRO A C 1
ATOM 704 O O . PRO A 1 79 ? -11.020 7.031 19.837 1.00 87.06 79 PRO A O 1
ATOM 707 N N . GLU A 1 80 ? -8.905 7.785 19.667 1.00 85.50 80 GLU A N 1
ATOM 708 C CA . GLU A 1 80 ? -9.287 9.115 19.178 1.00 85.50 80 GLU A CA 1
ATOM 709 C C . GLU A 1 80 ? -9.980 9.038 17.809 1.00 85.50 80 GLU A C 1
ATOM 711 O O . GLU A 1 80 ? -11.023 9.651 17.599 1.00 85.50 80 GLU A O 1
ATOM 716 N N . GLU A 1 81 ? -9.446 8.251 16.868 1.00 84.31 81 GLU A N 1
ATOM 717 C CA . GLU A 1 81 ? -10.076 8.059 15.554 1.00 84.31 81 GLU A CA 1
ATOM 718 C C . GLU A 1 81 ? -11.451 7.394 15.664 1.00 84.31 81 GLU A C 1
ATOM 720 O O . GLU A 1 81 ? -12.347 7.680 14.869 1.00 84.31 81 GLU A O 1
ATOM 725 N N . MET A 1 82 ? -11.625 6.505 16.642 1.00 88.81 82 MET A N 1
ATOM 726 C CA . MET A 1 82 ? -12.891 5.830 16.889 1.00 88.81 82 MET A CA 1
ATOM 727 C C . MET A 1 82 ? -13.946 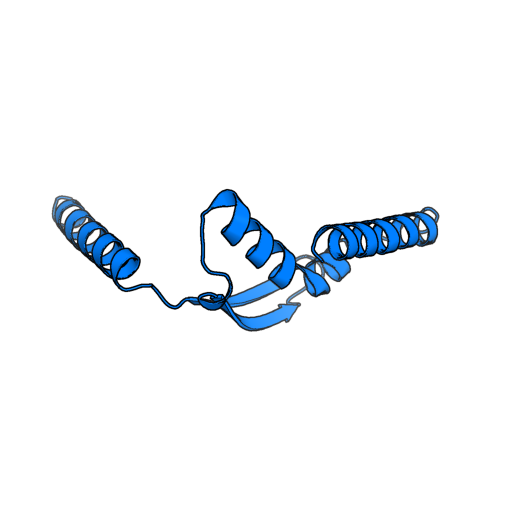6.781 17.460 1.00 88.81 82 MET A C 1
ATOM 729 O O . MET A 1 82 ? -15.108 6.681 17.070 1.00 88.81 82 MET A O 1
ATOM 733 N N . GLU A 1 83 ? -13.559 7.729 18.318 1.00 89.81 83 GLU A N 1
ATOM 734 C CA . GLU A 1 83 ? -14.439 8.815 18.771 1.00 89.81 83 GLU A CA 1
ATOM 735 C C . GLU A 1 83 ? -14.904 9.673 17.588 1.00 89.81 83 GLU A C 1
ATOM 737 O O . GLU A 1 83 ? -16.109 9.781 17.359 1.00 89.81 83 GLU A O 1
ATOM 742 N N . PHE A 1 84 ? -13.977 10.167 16.758 1.00 86.38 84 PHE A N 1
ATOM 743 C CA . PHE A 1 84 ? -14.327 10.942 15.559 1.00 86.38 84 PHE A CA 1
ATOM 744 C C . PHE A 1 84 ? -15.215 10.163 14.584 1.00 86.38 84 PHE A C 1
ATOM 746 O O . PHE A 1 84 ? -16.139 10.720 13.989 1.00 86.38 84 PHE A O 1
ATOM 753 N N . PHE A 1 85 ? -14.946 8.868 14.401 1.00 87.06 85 PHE A N 1
ATOM 754 C CA . PHE A 1 85 ? -15.770 8.014 13.555 1.00 87.06 85 PHE A CA 1
ATOM 755 C C . PHE A 1 85 ? -17.198 7.884 14.097 1.00 87.06 85 PHE A C 1
ATOM 757 O O . PHE A 1 85 ? -18.149 7.949 13.318 1.00 87.06 85 PHE A O 1
ATOM 764 N N . ASN A 1 86 ? -17.358 7.722 15.412 1.00 89.12 86 ASN A N 1
ATOM 765 C CA . ASN A 1 86 ? -18.671 7.619 16.044 1.00 89.12 86 ASN A CA 1
ATOM 766 C C . ASN A 1 86 ? -19.450 8.935 15.937 1.00 89.12 86 ASN A C 1
ATOM 768 O O . ASN A 1 86 ? -20.607 8.904 15.525 1.00 89.12 86 ASN A O 1
ATOM 772 N N . GLU A 1 87 ? -18.813 10.077 16.207 1.00 89.69 87 GLU A N 1
ATOM 773 C CA . GLU A 1 87 ? -19.429 11.402 16.035 1.00 89.69 87 GLU A CA 1
ATOM 774 C C . GLU A 1 87 ? -19.899 11.621 14.590 1.00 89.69 87 GLU A C 1
ATOM 776 O O . GLU A 1 87 ? -21.031 12.045 14.339 1.00 89.69 87 GLU A O 1
ATOM 781 N N . PHE A 1 88 ? -19.052 11.270 13.616 1.00 86.94 88 PHE A N 1
ATOM 782 C CA . PHE A 1 88 ? -19.424 11.322 12.207 1.00 86.94 88 PHE A CA 1
ATOM 783 C C . PHE A 1 88 ? -20.618 10.405 11.907 1.00 86.94 88 PHE A C 1
ATOM 785 O O . PHE A 1 88 ? -21.585 10.845 11.287 1.00 86.94 88 PHE A O 1
ATOM 792 N N . ALA A 1 89 ? -20.580 9.149 12.358 1.00 85.75 89 ALA A N 1
ATOM 793 C CA . ALA A 1 89 ? -21.637 8.172 12.113 1.00 85.75 89 ALA A CA 1
ATOM 794 C C . ALA A 1 89 ? -22.989 8.587 12.720 1.00 85.75 89 ALA A C 1
ATOM 796 O O . ALA A 1 89 ? -24.029 8.359 12.097 1.00 85.75 89 ALA A O 1
ATOM 797 N N . GLU A 1 90 ? -22.984 9.203 13.903 1.00 88.62 90 GLU A N 1
ATOM 798 C CA . GLU A 1 90 ? -24.180 9.768 14.534 1.00 88.62 90 GLU A CA 1
ATOM 799 C C . GLU A 1 90 ? -24.731 10.942 13.717 1.00 88.62 90 GLU A C 1
ATOM 801 O O . GLU A 1 90 ? -25.899 10.921 13.331 1.00 88.62 90 GLU A O 1
ATOM 806 N N . SER A 1 91 ? -23.878 11.899 13.334 1.00 81.44 91 SER A N 1
ATOM 807 C CA . SER A 1 91 ? -24.304 13.047 12.518 1.00 81.44 91 SER A CA 1
ATOM 808 C C . SER A 1 91 ? -24.858 12.648 11.142 1.00 81.44 91 SER A C 1
ATOM 810 O O . SER A 1 91 ? -25.784 13.282 10.633 1.00 81.44 91 SER A O 1
ATOM 812 N N . PHE A 1 92 ? -24.322 11.576 10.547 1.00 77.06 92 PHE A N 1
ATOM 813 C CA . PHE A 1 92 ? -24.758 11.067 9.248 1.00 77.06 92 PHE A CA 1
ATOM 814 C C . PHE A 1 92 ? -26.120 10.363 9.327 1.00 77.06 92 PHE A C 1
ATOM 816 O O . PHE A 1 92 ? -26.932 10.486 8.409 1.00 77.06 92 PHE A O 1
ATOM 823 N N . LYS A 1 93 ? -26.404 9.656 10.432 1.00 69.25 93 LYS A N 1
ATOM 824 C CA . LYS A 1 93 ? -27.727 9.059 10.677 1.00 69.25 93 LYS A CA 1
ATOM 825 C C . LYS A 1 93 ? -28.810 10.127 10.781 1.00 69.25 93 LYS A C 1
ATOM 827 O O . LYS A 1 93 ? -29.821 10.016 10.089 1.00 69.25 93 LYS A O 1
ATOM 832 N N . ASP A 1 94 ? -28.537 11.194 11.528 1.00 59.62 94 ASP A N 1
ATOM 833 C CA . ASP A 1 94 ? -29.458 12.325 11.682 1.00 59.62 94 ASP A CA 1
ATOM 834 C C . ASP A 1 94 ? -29.756 13.040 10.353 1.00 59.62 94 ASP A C 1
ATOM 836 O O . ASP A 1 94 ? -30.811 13.652 10.197 1.00 59.62 94 ASP A O 1
ATOM 840 N N . THR A 1 95 ? -28.863 12.945 9.358 1.00 58.19 95 THR A N 1
ATOM 841 C CA . THR A 1 95 ? -29.108 13.498 8.014 1.00 58.19 95 THR A CA 1
ATOM 842 C C . THR A 1 95 ? -29.856 12.544 7.080 1.00 58.19 95 THR A C 1
ATOM 844 O O . THR A 1 95 ? -30.495 13.006 6.135 1.00 58.19 95 THR A O 1
ATOM 847 N N . SER A 1 96 ? -29.799 11.229 7.315 1.00 54.81 96 SER A N 1
ATOM 848 C CA . SER A 1 96 ? -30.470 10.224 6.475 1.00 54.81 96 SER A CA 1
ATOM 849 C C . SER A 1 96 ? -31.948 9.999 6.807 1.00 54.81 96 SER A C 1
ATOM 851 O O . SER A 1 96 ? -32.690 9.569 5.929 1.00 54.81 96 SER A O 1
ATOM 853 N N . ASP A 1 97 ? -32.395 10.362 8.013 1.00 54.38 97 ASP A N 1
ATOM 854 C CA . ASP A 1 97 ? -33.810 10.298 8.425 1.00 54.38 97 ASP A CA 1
ATOM 855 C C . ASP A 1 97 ? -34.635 11.531 7.973 1.00 54.38 97 ASP A C 1
ATOM 857 O O . ASP A 1 97 ? -35.787 11.708 8.370 1.00 54.38 97 ASP A O 1
ATOM 861 N N . GLY A 1 98 ? -34.051 12.401 7.137 1.00 50.53 98 GLY A N 1
ATOM 862 C CA . GLY A 1 98 ? -34.659 13.636 6.628 1.00 50.53 98 GLY A CA 1
ATOM 863 C C . GLY A 1 98 ? -35.072 13.633 5.147 1.00 50.53 98 GLY A C 1
ATOM 864 O O . GLY A 1 98 ? -35.361 14.713 4.626 1.00 50.53 98 GLY A O 1
ATOM 865 N N . VAL A 1 99 ? -35.081 12.478 4.462 1.00 40.94 99 VAL A N 1
ATOM 866 C CA . VAL A 1 99 ? -35.557 12.326 3.064 1.00 40.94 99 VAL A CA 1
ATOM 867 C C . VAL A 1 99 ? -36.793 11.440 2.994 1.00 40.94 99 VAL A C 1
ATOM 869 O O . VAL A 1 99 ? -36.744 10.319 3.542 1.00 40.94 99 VAL A O 1
#

Nearest PDB structures (foldseek):
  5jb3-assembly1_V  TM=5.236E-01  e=1.773E+00  Pyrococcus abyssi GE5
  1xn9-assembly1_A  TM=5.224E-01  e=3.401E+00  Methanosarcina mazei
  7z3o-assembly1_SY  TM=5.017E-01  e=2.456E+00  Thermochaetoides thermophila DSM 1495
  8p5d-assembly1_SY0  TM=4.853E-01  e=3.630E+00  Spraguea lophii 42_110
  3vr6-assembly1_G  TM=2.381E-01  e=9.643E+00  Enterococcus hirae

Organism: NCBI:txid412755

Radius of gyration: 19.33 Å; Cα contacts (8 Å, |Δi|>4): 53; chains: 1; bounding box: 55×24×47 Å